Protein AF-A0A3D3EXH3-F1 (afdb_monomer_lite)

Foldseek 3Di:
DFLLQVLQLLLCQVQNCQPPDPDLVVQLVVLVVLLVVDPDFDPDQWARSYDWKIWGFSSLQDDDPDPVLSSQLSSLVSVQLVVQRDDDPPSLVVSLVVCVVCVVVVCVVDPDDPVRSVVSNVCSVVVHRDDDDPVCVVVDSPRIHMGGVVPPVSVVSNNVSRD

Structure (mmCIF, N/CA/C/O backbone):
data_AF-A0A3D3EXH3-F1
#
_entry.id   AF-A0A3D3EXH3-F1
#
loop_
_atom_site.group_PDB
_atom_site.id
_atom_site.type_symbol
_atom_site.label_atom_id
_atom_site.label_alt_id
_atom_site.label_comp_id
_atom_site.label_asym_id
_atom_site.label_entity_id
_atom_site.label_seq_id
_atom_site.pdbx_PDB_ins_code
_atom_site.Cartn_x
_atom_site.Cartn_y
_atom_site.Cartn_z
_atom_site.occupancy
_atom_site.B_iso_or_equiv
_atom_site.auth_seq_id
_atom_site.auth_comp_id
_atom_site.auth_asym_id
_atom_site.auth_atom_id
_atom_site.pdbx_PDB_model_num
ATOM 1 N N . MET A 1 1 ? -2.511 10.093 -15.321 1.00 77.38 1 MET A N 1
ATOM 2 C CA . MET A 1 1 ? -1.496 9.124 -14.861 1.00 77.38 1 MET A CA 1
ATOM 3 C C . MET A 1 1 ? -0.315 9.190 -15.797 1.00 77.38 1 MET A C 1
ATOM 5 O O . MET A 1 1 ? -0.519 9.356 -16.993 1.00 77.38 1 MET A O 1
ATOM 9 N N . GLU A 1 2 ? 0.883 9.061 -15.250 1.00 89.38 2 GLU A N 1
ATOM 10 C CA . GLU A 1 2 ? 2.146 9.043 -15.988 1.00 89.38 2 GLU A CA 1
ATOM 11 C C . GLU A 1 2 ? 2.845 7.678 -15.824 1.00 89.38 2 GLU A C 1
ATOM 13 O O . GLU A 1 2 ? 2.482 6.915 -14.923 1.00 89.38 2 GLU A O 1
ATOM 18 N N . PRO A 1 3 ? 3.856 7.345 -16.650 1.00 91.50 3 PRO A N 1
ATOM 19 C CA . PRO A 1 3 ? 4.616 6.099 -16.521 1.00 91.50 3 PRO A CA 1
ATOM 20 C C . PRO A 1 3 ? 5.120 5.811 -15.099 1.00 91.50 3 PRO A C 1
ATOM 22 O O . PRO A 1 3 ? 5.064 4.670 -14.649 1.00 91.50 3 PRO A O 1
ATOM 25 N N . VAL A 1 4 ? 5.517 6.845 -14.348 1.00 90.25 4 VAL A N 1
ATOM 26 C CA . VAL A 1 4 ? 5.956 6.721 -12.944 1.00 90.25 4 VAL A CA 1
ATOM 27 C C . VAL A 1 4 ? 4.843 6.246 -11.999 1.00 90.25 4 VAL A C 1
ATOM 29 O O . VAL A 1 4 ? 5.111 5.566 -11.008 1.00 90.25 4 VAL A O 1
ATOM 32 N N . ASP A 1 5 ? 3.581 6.563 -12.304 1.00 88.62 5 ASP A N 1
ATOM 33 C CA . ASP A 1 5 ? 2.435 6.099 -11.523 1.00 88.62 5 ASP A CA 1
ATOM 34 C C . ASP A 1 5 ? 2.164 4.621 -11.787 1.00 88.62 5 ASP A C 1
ATOM 36 O O . ASP A 1 5 ? 1.858 3.884 -10.850 1.00 88.62 5 ASP A O 1
ATOM 40 N N . ILE A 1 6 ? 2.322 4.178 -13.042 1.00 90.25 6 ILE A N 1
ATOM 41 C CA . ILE A 1 6 ? 2.232 2.758 -13.391 1.00 90.25 6 ILE A CA 1
ATOM 42 C C . ILE A 1 6 ? 3.382 1.979 -12.764 1.00 90.25 6 ILE A C 1
ATOM 44 O O . ILE A 1 6 ? 3.133 0.941 -12.163 1.00 90.25 6 ILE A O 1
ATOM 48 N N . TYR A 1 7 ? 4.611 2.488 -12.854 1.00 91.69 7 TYR A N 1
ATOM 49 C CA . TYR A 1 7 ? 5.782 1.907 -12.198 1.00 91.69 7 TYR A CA 1
ATOM 50 C C . TYR A 1 7 ? 5.498 1.645 -10.717 1.00 91.69 7 TYR A C 1
ATOM 52 O O . TYR A 1 7 ? 5.629 0.522 -10.231 1.00 91.69 7 TYR A O 1
ATOM 60 N N . LYS A 1 8 ? 4.993 2.661 -10.009 1.00 88.81 8 LYS A N 1
ATOM 61 C CA . LYS A 1 8 ? 4.637 2.532 -8.597 1.00 88.81 8 LYS A CA 1
ATOM 62 C C . LYS A 1 8 ? 3.491 1.551 -8.351 1.00 88.81 8 LYS A C 1
ATOM 64 O O . LYS A 1 8 ? 3.551 0.794 -7.387 1.00 88.81 8 LYS A O 1
ATOM 69 N N . LEU A 1 9 ? 2.455 1.553 -9.191 1.00 89.12 9 LEU A N 1
ATOM 70 C CA . LEU A 1 9 ? 1.343 0.602 -9.092 1.00 89.12 9 LEU A CA 1
ATOM 71 C C . LEU A 1 9 ? 1.817 -0.841 -9.272 1.00 89.12 9 LEU A C 1
ATOM 73 O O . LEU A 1 9 ? 1.467 -1.687 -8.457 1.00 89.12 9 LEU A O 1
ATOM 77 N N . LEU A 1 10 ? 2.649 -1.105 -10.282 1.00 90.75 10 LEU A N 1
ATOM 78 C CA . LEU A 1 10 ? 3.236 -2.421 -10.531 1.00 90.75 10 LEU A CA 1
ATOM 79 C C . LEU A 1 10 ? 4.091 -2.874 -9.346 1.00 90.75 10 LEU A C 1
ATOM 81 O O . LEU A 1 10 ? 3.952 -4.005 -8.888 1.00 90.75 10 LEU A O 1
ATOM 85 N N . TYR A 1 11 ? 4.930 -1.982 -8.814 1.00 89.62 11 TYR A N 1
ATOM 86 C CA . TYR A 1 11 ? 5.731 -2.280 -7.629 1.00 89.62 11 TYR A CA 1
ATOM 87 C C . TYR A 1 11 ? 4.840 -2.685 -6.452 1.00 89.62 11 TYR A C 1
ATOM 89 O O . TYR A 1 11 ? 5.048 -3.717 -5.821 1.00 89.62 11 TYR A O 1
ATOM 97 N N . GLN A 1 12 ? 3.811 -1.888 -6.165 1.00 88.12 12 GLN A N 1
ATOM 98 C CA . GLN A 1 12 ? 2.883 -2.152 -5.067 1.00 88.12 12 GLN A CA 1
ATOM 99 C C . GLN A 1 12 ? 2.075 -3.438 -5.277 1.00 88.12 12 GLN A C 1
ATOM 101 O O . GLN A 1 12 ? 1.788 -4.133 -4.307 1.00 88.12 12 GLN A O 1
ATOM 106 N N . ALA A 1 13 ? 1.738 -3.772 -6.522 1.00 89.50 13 ALA A N 1
ATOM 107 C CA . ALA A 1 13 ? 1.037 -5.001 -6.871 1.00 89.50 13 ALA A CA 1
ATOM 108 C C . ALA A 1 13 ? 1.887 -6.258 -6.638 1.00 89.50 13 ALA A C 1
ATOM 110 O O . ALA A 1 13 ? 1.334 -7.302 -6.296 1.00 89.50 13 ALA A O 1
ATOM 111 N N . PHE A 1 14 ? 3.210 -6.166 -6.815 1.00 87.88 14 PHE A N 1
ATOM 112 C CA . PHE A 1 14 ? 4.125 -7.296 -6.635 1.00 87.88 14 PHE A CA 1
ATOM 113 C C . PHE A 1 14 ? 4.696 -7.412 -5.219 1.00 87.88 14 PHE A 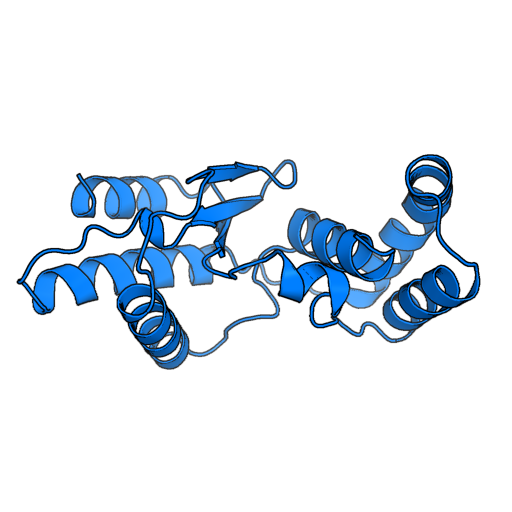C 1
ATOM 115 O O . PHE A 1 14 ? 4.843 -8.529 -4.734 1.00 87.88 14 PHE A O 1
ATOM 122 N N . TYR A 1 15 ? 4.988 -6.293 -4.549 1.00 86.38 15 TYR A N 1
ATOM 123 C CA . TYR A 1 15 ? 5.740 -6.294 -3.280 1.00 86.38 15 TYR A C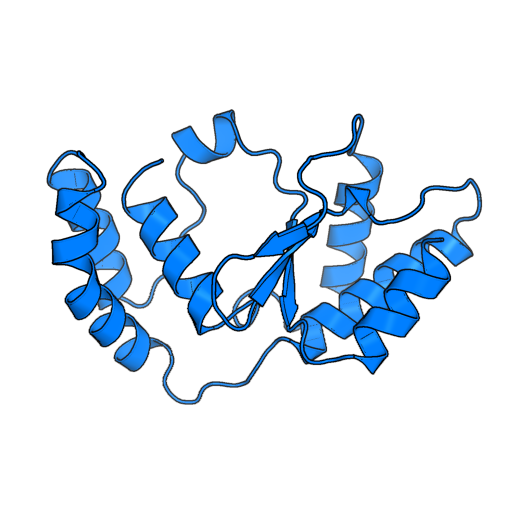A 1
ATOM 124 C C . TYR A 1 15 ? 5.030 -5.587 -2.120 1.00 86.38 15 TYR A C 1
ATOM 126 O O . TYR A 1 15 ? 5.563 -5.520 -1.011 1.00 86.38 15 TYR A O 1
ATOM 134 N N . GLY A 1 16 ? 3.840 -5.030 -2.351 1.00 86.38 16 GLY A N 1
ATOM 135 C CA . GLY A 1 16 ? 3.003 -4.485 -1.287 1.00 86.38 16 GLY A CA 1
ATOM 136 C C . GLY A 1 16 ? 3.628 -3.305 -0.522 1.00 86.38 16 GLY A C 1
ATOM 137 O O . GLY A 1 16 ? 4.344 -2.477 -1.103 1.00 86.38 16 GLY A O 1
ATOM 138 N N . PRO A 1 17 ? 3.339 -3.174 0.789 1.00 83.75 17 PRO A N 1
ATOM 139 C CA . PRO A 1 17 ? 3.798 -2.060 1.623 1.00 83.75 17 PRO A CA 1
ATOM 140 C C . PRO A 1 17 ? 5.256 -2.180 2.100 1.00 83.75 17 PRO A C 1
ATOM 142 O O . PRO A 1 17 ? 5.677 -1.371 2.925 1.00 83.75 17 PRO A O 1
ATOM 145 N N . PHE A 1 18 ? 6.033 -3.140 1.583 1.00 71.44 18 PHE A N 1
ATOM 146 C CA . PHE A 1 18 ? 7.378 -3.508 2.057 1.00 71.44 18 PHE A CA 1
ATOM 147 C C . PHE A 1 18 ? 8.333 -2.323 2.316 1.00 71.44 18 PHE A C 1
ATOM 149 O O . PHE A 1 18 ? 9.109 -2.333 3.269 1.00 71.44 18 PHE A O 1
ATOM 156 N N . HIS A 1 19 ? 8.261 -1.276 1.496 1.00 67.50 19 HIS A N 1
ATOM 157 C CA . HIS A 1 19 ? 9.134 -0.101 1.575 1.00 67.50 19 HIS A CA 1
ATOM 158 C C . HIS A 1 19 ? 8.672 0.972 2.579 1.00 67.50 19 HIS A C 1
ATOM 160 O O . HIS A 1 19 ? 9.422 1.909 2.846 1.00 67.50 19 HIS A O 1
ATOM 166 N N . ILE A 1 20 ? 7.434 0.898 3.082 1.00 62.28 20 ILE A N 1
ATOM 167 C CA . ILE A 1 20 ? 6.755 2.050 3.697 1.00 62.28 20 ILE A CA 1
ATOM 168 C C . ILE A 1 20 ? 7.057 2.158 5.191 1.00 62.28 20 ILE A C 1
ATOM 170 O O . ILE A 1 20 ? 7.248 3.271 5.676 1.00 62.28 20 ILE A O 1
ATOM 174 N N . VAL A 1 21 ? 7.101 1.054 5.946 1.00 62.69 21 VAL A N 1
ATOM 175 C CA . VAL A 1 21 ? 7.126 1.148 7.416 1.00 62.69 21 VAL A CA 1
ATOM 176 C C . VAL A 1 21 ? 7.919 0.032 8.083 1.00 62.69 21 VAL A C 1
ATOM 178 O O . VAL A 1 21 ? 7.608 -1.144 7.929 1.00 62.69 21 VAL A O 1
ATOM 181 N N . ARG A 1 22 ? 8.869 0.432 8.939 1.00 65.38 22 ARG A N 1
ATOM 182 C CA . ARG A 1 22 ? 9.503 -0.437 9.949 1.00 65.38 22 ARG A CA 1
ATOM 183 C C . ARG A 1 22 ? 9.136 -0.077 11.395 1.00 65.38 22 ARG A C 1
ATOM 185 O O . ARG A 1 22 ? 9.461 -0.833 12.301 1.00 65.38 22 ARG A O 1
ATOM 192 N N . ASP A 1 23 ? 8.461 1.054 11.614 1.00 83.62 23 ASP A N 1
ATOM 193 C CA . ASP A 1 23 ? 8.039 1.525 12.938 1.00 83.62 23 ASP A CA 1
ATOM 194 C C . ASP A 1 23 ? 6.505 1.559 13.037 1.00 83.62 23 ASP A C 1
ATOM 196 O O . ASP A 1 23 ? 5.834 2.409 12.445 1.00 83.62 23 ASP A O 1
ATOM 200 N N . PHE A 1 24 ? 5.958 0.623 13.815 1.00 89.69 24 PHE A N 1
ATOM 201 C CA . PHE A 1 24 ? 4.521 0.492 14.054 1.00 89.69 24 PHE A CA 1
ATOM 202 C C . PHE A 1 24 ? 3.889 1.762 14.635 1.00 89.69 24 PHE A C 1
ATOM 204 O O . PHE A 1 24 ? 2.792 2.157 14.234 1.00 89.69 24 PHE A O 1
ATOM 211 N N . LYS A 1 25 ? 4.581 2.430 15.562 1.00 90.31 25 LYS A N 1
ATOM 212 C CA . LYS A 1 25 ? 4.056 3.612 16.244 1.00 90.31 25 LYS A CA 1
ATOM 213 C C . LYS A 1 25 ? 3.970 4.788 15.280 1.00 90.31 25 LYS A C 1
ATOM 215 O O . LYS A 1 25 ? 2.951 5.475 15.249 1.00 90.31 25 LYS A O 1
ATOM 220 N N . GLN A 1 26 ? 5.002 4.994 14.464 1.00 89.25 26 GLN A N 1
ATOM 221 C CA . GLN A 1 26 ? 4.992 6.040 13.436 1.00 89.25 26 GLN A CA 1
ATOM 222 C C . GLN A 1 26 ? 3.902 5.803 12.387 1.00 89.25 26 GLN A C 1
ATOM 224 O O . GLN A 1 26 ? 3.214 6.747 11.999 1.00 89.25 26 GLN A O 1
ATOM 229 N N . LEU A 1 27 ? 3.680 4.548 11.981 1.00 90.00 27 LEU A N 1
ATOM 230 C CA . LEU A 1 27 ? 2.575 4.197 11.085 1.00 90.00 27 LEU A CA 1
ATOM 231 C C . LEU A 1 27 ? 1.217 4.573 11.672 1.00 90.00 27 LEU A C 1
ATOM 233 O O . LEU A 1 27 ? 0.432 5.240 10.999 1.00 90.00 27 LEU A O 1
ATOM 237 N N . CYS A 1 28 ? 0.952 4.181 12.918 1.00 93.25 28 CYS A N 1
ATOM 238 C CA . CYS A 1 28 ? -0.322 4.472 13.571 1.00 93.25 28 CYS A CA 1
ATOM 239 C C . CYS A 1 28 ? -0.537 5.983 13.744 1.00 93.25 28 CYS A C 1
ATOM 241 O O . CYS A 1 28 ? -1.629 6.481 13.476 1.00 93.25 28 CYS A O 1
ATOM 243 N N . LEU A 1 29 ? 0.508 6.736 14.109 1.00 91.25 29 LEU A N 1
ATOM 244 C CA . LEU A 1 29 ? 0.446 8.200 14.196 1.00 91.25 29 LEU A CA 1
ATOM 245 C C . LEU A 1 29 ? 0.145 8.848 12.835 1.00 91.25 29 LEU A C 1
ATOM 247 O O . LEU A 1 29 ? -0.689 9.753 12.756 1.00 91.25 29 LEU A O 1
ATOM 251 N N . GLY A 1 30 ? 0.782 8.365 11.764 1.00 89.75 30 GLY A N 1
ATOM 252 C CA . GLY A 1 30 ? 0.527 8.825 10.399 1.00 89.75 30 GLY A CA 1
ATOM 253 C C . GLY A 1 30 ? -0.913 8.560 9.959 1.00 89.75 30 GLY A C 1
ATOM 254 O O . GLY A 1 30 ? -1.602 9.483 9.525 1.00 89.75 30 GLY A O 1
ATOM 255 N N . ILE A 1 31 ? -1.398 7.327 10.159 1.00 92.19 31 ILE A N 1
ATOM 256 C CA . ILE A 1 31 ? -2.792 6.951 9.878 1.00 92.19 31 ILE A CA 1
ATOM 257 C C . ILE A 1 31 ? -3.754 7.842 10.666 1.00 92.19 31 ILE A C 1
ATOM 259 O O . ILE A 1 31 ? -4.667 8.408 10.075 1.00 92.19 31 ILE A O 1
ATOM 263 N N . SER A 1 32 ? -3.537 8.014 11.973 1.00 91.88 32 SER A N 1
ATOM 264 C CA . SER A 1 32 ? -4.390 8.854 12.821 1.00 91.88 32 SER A CA 1
ATOM 265 C C . SER A 1 32 ? -4.493 10.278 12.269 1.00 91.88 32 SER A C 1
ATOM 267 O O . SER A 1 32 ? -5.592 10.784 12.032 1.00 91.88 32 SER A O 1
ATOM 269 N N . SER A 1 33 ? -3.354 10.904 11.956 1.00 89.31 33 SER A N 1
ATOM 270 C CA . SER A 1 33 ? -3.314 12.254 11.381 1.00 89.31 33 SER A CA 1
ATOM 271 C C . SER A 1 33 ? -4.051 12.363 10.039 1.00 89.31 33 SER A C 1
ATOM 273 O O . SER A 1 33 ? -4.676 13.385 9.747 1.00 89.31 33 SER A O 1
ATOM 275 N N . GLU A 1 34 ? -3.977 11.338 9.192 1.00 89.81 34 GLU A N 1
ATOM 276 C CA . GLU A 1 34 ? -4.704 11.287 7.919 1.00 89.81 34 GLU A CA 1
ATOM 277 C C . GLU A 1 34 ? -6.211 11.107 8.125 1.00 89.81 34 GLU A C 1
ATOM 279 O O . GLU A 1 34 ? -6.980 11.904 7.590 1.00 89.81 34 GLU A O 1
ATOM 284 N N . VAL A 1 35 ? -6.635 10.163 8.973 1.00 90.69 35 VAL A N 1
ATOM 285 C CA . VAL A 1 35 ? -8.054 9.901 9.287 1.00 90.69 35 VAL A CA 1
ATOM 286 C C . VAL A 1 35 ? -8.763 11.161 9.785 1.00 90.69 35 VAL A C 1
ATOM 288 O O . VAL A 1 35 ? -9.876 11.464 9.343 1.00 90.69 35 VAL A O 1
ATOM 291 N N . TRP A 1 36 ? -8.110 11.944 10.649 1.00 86.44 36 TRP A N 1
ATOM 292 C CA . TRP A 1 36 ? -8.655 13.212 11.147 1.00 86.44 36 TRP A CA 1
ATOM 293 C C . TRP A 1 36 ? -8.851 14.273 10.056 1.00 86.44 36 TRP A C 1
ATOM 295 O O . TRP A 1 36 ? -9.701 15.154 10.198 1.00 86.44 36 TRP A O 1
ATOM 305 N N . ARG A 1 37 ? -8.091 14.203 8.956 1.00 86.31 37 ARG A N 1
ATOM 306 C CA . ARG A 1 37 ? -8.182 15.152 7.836 1.00 86.31 37 ARG A CA 1
ATOM 307 C C . ARG A 1 37 ? -9.244 14.768 6.804 1.00 86.31 37 ARG A C 1
ATOM 309 O O . ARG A 1 37 ? -9.648 15.631 6.023 1.00 86.31 37 ARG A O 1
ATOM 316 N N . ILE A 1 38 ? -9.742 13.529 6.824 1.00 87.25 38 ILE A N 1
ATOM 317 C CA . ILE A 1 38 ? -10.781 13.057 5.901 1.00 87.25 38 ILE A CA 1
ATOM 318 C C . ILE A 1 38 ? -12.084 13.824 6.149 1.00 87.25 38 ILE A C 1
ATOM 320 O O . ILE A 1 38 ? -12.709 13.726 7.205 1.00 87.25 38 ILE A O 1
ATOM 324 N N . ARG A 1 39 ? -12.539 14.588 5.153 1.00 85.12 39 ARG A N 1
ATOM 325 C CA . ARG A 1 39 ? -13.821 15.319 5.223 1.00 85.12 39 ARG A CA 1
ATOM 326 C C . ARG A 1 39 ? -14.970 14.573 4.560 1.00 85.12 39 ARG A C 1
ATOM 328 O O . ARG A 1 39 ? -16.120 14.760 4.945 1.00 85.12 39 ARG A O 1
ATOM 335 N N . LYS A 1 40 ? -14.662 13.762 3.551 1.00 86.56 40 LYS A N 1
ATOM 336 C CA . LYS A 1 40 ? -15.616 12.959 2.784 1.00 86.56 40 LYS A CA 1
ATOM 337 C C . LYS A 1 40 ? -15.013 11.573 2.565 1.00 86.56 40 LYS A C 1
ATOM 339 O O . LYS A 1 40 ? -13.802 11.511 2.364 1.00 86.56 40 LYS A O 1
ATOM 344 N N . PRO A 1 41 ? -15.820 10.497 2.584 1.00 86.50 41 PRO A N 1
ATOM 345 C CA . PRO A 1 41 ? -15.323 9.167 2.270 1.00 86.50 41 PRO A CA 1
ATOM 346 C C . PRO A 1 41 ? -14.640 9.149 0.904 1.00 86.50 41 PRO A C 1
ATOM 348 O O . PRO A 1 41 ? -15.202 9.629 -0.083 1.00 86.50 41 PRO A O 1
ATOM 351 N N . TYR A 1 42 ? -13.435 8.594 0.861 1.00 85.88 42 TYR A N 1
ATOM 352 C CA . TYR A 1 42 ? -12.699 8.366 -0.371 1.00 85.88 42 TYR A CA 1
ATOM 353 C C . TYR A 1 42 ? -13.022 6.967 -0.894 1.00 85.88 42 TYR A C 1
ATOM 355 O O . TYR A 1 42 ? -12.803 5.975 -0.191 1.00 85.88 42 TYR A O 1
ATOM 363 N N . LEU A 1 43 ? -13.592 6.914 -2.100 1.00 87.75 43 LEU A N 1
ATOM 364 C CA . LEU A 1 43 ? -14.048 5.692 -2.758 1.00 87.75 43 LEU A CA 1
ATOM 365 C C . LEU A 1 43 ? -13.133 5.317 -3.937 1.00 87.75 43 LEU A C 1
ATOM 367 O O . LEU A 1 43 ? -12.581 6.214 -4.580 1.00 87.75 43 LEU A O 1
ATOM 371 N N . PRO A 1 44 ? -13.027 4.019 -4.279 1.00 91.12 44 PRO A N 1
ATOM 372 C CA . PRO A 1 44 ? -13.641 2.864 -3.599 1.00 91.12 44 PRO A CA 1
ATOM 373 C C . PRO A 1 44 ? -13.058 2.577 -2.200 1.00 91.12 44 PRO A C 1
ATOM 375 O O . PRO A 1 44 ? -11.954 2.973 -1.875 1.00 91.12 44 PRO A O 1
ATOM 378 N N . LEU A 1 45 ? -13.788 1.878 -1.328 1.00 91.81 45 LEU A N 1
ATOM 379 C CA . LEU A 1 45 ? -13.240 1.532 -0.003 1.00 91.81 45 LEU A CA 1
ATOM 380 C C . LEU A 1 45 ? -12.140 0.463 -0.081 1.00 91.81 45 LEU A C 1
ATOM 382 O O . LEU A 1 45 ? -11.204 0.483 0.716 1.00 91.81 45 LEU A O 1
ATOM 386 N N . TYR A 1 46 ? -12.251 -0.425 -1.066 1.00 92.44 46 TYR A N 1
ATOM 387 C CA . TYR A 1 46 ? -11.315 -1.501 -1.358 1.00 92.44 46 TYR A CA 1
ATOM 388 C C . TYR A 1 46 ? -11.013 -1.469 -2.855 1.00 92.44 46 TYR A C 1
ATOM 390 O O . TYR A 1 46 ? -11.936 -1.438 -3.671 1.00 92.44 46 TYR A O 1
ATOM 398 N N . GLN A 1 47 ? -9.734 -1.438 -3.214 1.00 91.88 47 GLN A N 1
ATOM 399 C CA . GLN A 1 47 ? -9.274 -1.466 -4.597 1.00 91.88 47 GLN A CA 1
ATOM 400 C C . GLN A 1 47 ? -8.201 -2.533 -4.756 1.00 91.88 47 GLN A C 1
ATOM 402 O O . GLN A 1 47 ? -7.083 -2.372 -4.267 1.00 91.88 47 GLN A O 1
ATOM 407 N N . ASP A 1 48 ? -8.521 -3.589 -5.488 1.00 91.00 48 ASP A N 1
ATOM 408 C CA . ASP A 1 48 ? -7.535 -4.599 -5.854 1.00 91.00 48 ASP A CA 1
ATOM 409 C C . ASP A 1 48 ? -6.540 -3.993 -6.844 1.00 91.00 48 ASP A C 1
ATOM 411 O O . ASP A 1 48 ? -6.928 -3.333 -7.812 1.00 91.00 48 ASP A O 1
ATOM 415 N N . ILE A 1 49 ? -5.246 -4.177 -6.580 1.00 86.44 49 ILE A N 1
ATOM 416 C CA . ILE A 1 49 ? -4.177 -3.661 -7.448 1.00 86.44 49 ILE A CA 1
ATOM 417 C C . ILE A 1 49 ? -3.335 -4.773 -8.077 1.00 86.44 49 ILE A C 1
ATOM 419 O O . ILE A 1 49 ? -2.393 -4.491 -8.809 1.00 86.44 49 ILE A O 1
ATOM 423 N N . GLY A 1 50 ? -3.680 -6.030 -7.815 1.00 79.75 50 GLY A N 1
ATOM 424 C CA . GLY A 1 50 ? -3.006 -7.217 -8.319 1.00 79.75 50 GLY A CA 1
ATOM 425 C C . GLY A 1 50 ? -3.653 -8.474 -7.747 1.00 79.75 50 GLY A C 1
ATOM 426 O O . GLY A 1 50 ? -4.779 -8.431 -7.262 1.00 79.75 50 GLY A O 1
ATOM 427 N N . SER A 1 51 ? -2.933 -9.593 -7.786 1.00 77.50 51 SER A N 1
ATOM 428 C CA . SER A 1 51 ? -3.420 -10.872 -7.254 1.00 77.50 51 SER A CA 1
ATOM 429 C C . SER A 1 51 ? -3.328 -10.989 -5.732 1.00 77.50 51 SER A C 1
ATOM 431 O O . SER A 1 51 ? -4.041 -11.802 -5.155 1.00 77.50 51 SER A O 1
ATOM 433 N N . CYS A 1 52 ? -2.434 -10.227 -5.094 1.00 81.69 52 CYS A N 1
ATOM 434 C CA . CYS A 1 52 ? -2.107 -10.403 -3.674 1.00 81.69 52 CYS A CA 1
ATOM 435 C C . CYS A 1 52 ? -2.521 -9.208 -2.808 1.00 81.69 52 CYS A C 1
ATOM 437 O O . CYS A 1 52 ? -2.977 -9.390 -1.682 1.00 81.69 52 CYS A O 1
ATOM 439 N N . TYR A 1 53 ? -2.367 -7.987 -3.327 1.00 91.44 53 TYR A N 1
ATOM 440 C CA . TYR A 1 53 ? -2.532 -6.770 -2.537 1.00 91.44 53 TYR A CA 1
ATOM 441 C C . TYR A 1 53 ? -3.779 -5.976 -2.919 1.00 91.44 53 TYR A C 1
ATOM 443 O O . TYR A 1 53 ? -4.068 -5.737 -4.097 1.00 91.44 53 TYR A O 1
ATOM 451 N N . THR A 1 54 ? -4.444 -5.471 -1.885 1.00 92.69 54 THR A N 1
ATOM 452 C CA . THR A 1 54 ? -5.590 -4.568 -1.984 1.00 92.69 54 THR A CA 1
ATOM 453 C C . THR A 1 54 ? -5.251 -3.258 -1.283 1.00 92.69 54 THR A C 1
ATOM 455 O O . THR A 1 54 ? -4.643 -3.223 -0.211 1.00 92.69 54 THR A O 1
ATOM 458 N N . ARG A 1 55 ? -5.645 -2.148 -1.902 1.00 92.88 55 ARG A N 1
ATOM 459 C CA . ARG A 1 55 ? -5.641 -0.821 -1.295 1.00 92.88 55 ARG A CA 1
ATOM 460 C C . ARG A 1 55 ? -6.921 -0.632 -0.485 1.00 92.88 55 ARG A C 1
ATOM 462 O O . ARG A 1 55 ? -8.012 -0.659 -1.048 1.00 92.88 55 ARG A O 1
ATOM 469 N N . ILE A 1 56 ? -6.781 -0.400 0.815 1.00 93.56 56 ILE A N 1
ATOM 470 C CA . ILE A 1 56 ? -7.874 -0.087 1.745 1.00 93.56 56 ILE A CA 1
ATOM 471 C C . ILE A 1 56 ? -7.898 1.406 2.021 1.00 93.56 56 ILE A C 1
ATOM 473 O O . ILE A 1 56 ? -6.885 1.976 2.430 1.00 93.56 56 ILE A O 1
ATOM 477 N N . SER A 1 57 ? -9.039 2.043 1.763 1.00 93.75 57 SER A N 1
ATOM 478 C CA . SER A 1 57 ? -9.261 3.456 2.071 1.00 93.75 57 SER A CA 1
ATOM 479 C C . SER A 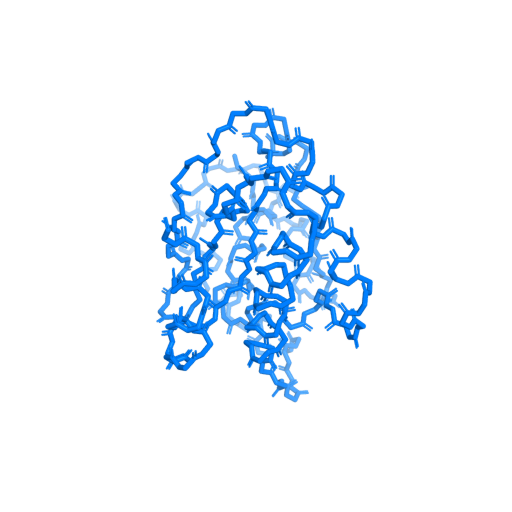1 57 ? -9.340 3.621 3.581 1.00 93.75 57 SER A C 1
ATOM 481 O O . SER A 1 57 ? -10.126 2.938 4.218 1.00 93.75 57 SER A O 1
ATOM 483 N N . LEU A 1 58 ? -8.635 4.583 4.169 1.00 94.25 58 LEU A N 1
ATOM 484 C CA . LEU A 1 58 ? -8.747 4.949 5.581 1.00 94.25 58 LEU A CA 1
ATOM 485 C C . LEU A 1 58 ? -10.161 5.441 5.927 1.00 94.25 58 LEU A C 1
ATOM 487 O O . LEU A 1 58 ? -10.509 5.534 7.098 1.00 94.25 58 LEU A O 1
ATOM 491 N N . SER A 1 59 ? -11.003 5.705 4.921 1.00 93.25 59 SER A N 1
ATOM 492 C CA . SER A 1 59 ? -12.438 5.934 5.117 1.00 93.25 59 SER A CA 1
ATOM 493 C C . SER A 1 59 ? -13.199 4.691 5.598 1.00 93.25 59 SER A C 1
ATOM 495 O O . SER A 1 59 ? -14.356 4.826 5.980 1.00 93.25 59 SER A O 1
ATOM 497 N N . THR A 1 60 ? -12.588 3.499 5.584 1.00 93.88 60 THR A N 1
ATOM 498 C CA . THR A 1 60 ? -13.137 2.299 6.239 1.00 93.88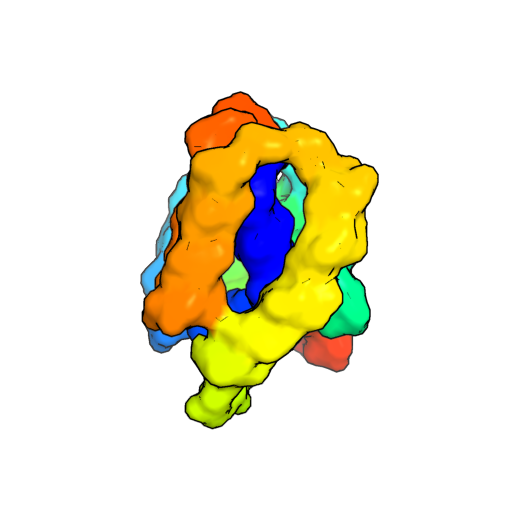 60 THR A CA 1
ATOM 499 C C . THR A 1 60 ? -13.031 2.364 7.757 1.00 93.88 60 THR A C 1
ATOM 501 O O . THR A 1 60 ? -13.769 1.653 8.433 1.00 93.88 60 THR A O 1
ATOM 504 N N . ILE A 1 61 ? -12.148 3.212 8.300 1.00 94.56 61 ILE A N 1
ATOM 505 C CA . ILE A 1 61 ? -12.001 3.367 9.744 1.00 94.56 61 ILE A CA 1
ATOM 506 C C . ILE A 1 61 ? -13.217 4.115 10.282 1.00 94.56 61 ILE A C 1
ATOM 508 O O . ILE A 1 61 ? -13.443 5.292 9.977 1.00 94.56 61 ILE A O 1
ATOM 512 N N . LYS A 1 62 ? -13.996 3.431 11.117 1.00 91.19 62 LYS A N 1
ATOM 513 C CA . LYS A 1 62 ? -15.159 4.002 11.784 1.00 91.19 62 LYS A CA 1
ATOM 514 C C . LYS A 1 62 ? -14.716 5.119 12.720 1.00 91.19 62 LYS A C 1
ATOM 516 O O . LYS A 1 62 ? -13.875 4.934 13.602 1.00 91.19 62 LYS A O 1
ATOM 521 N N . ARG A 1 63 ? -15.318 6.291 12.521 1.00 85.44 63 ARG A N 1
ATOM 522 C CA . ARG A 1 63 ? -15.080 7.482 13.336 1.00 85.44 63 ARG A CA 1
ATOM 523 C C . ARG A 1 63 ? -16.252 7.681 14.280 1.00 85.44 63 ARG A C 1
ATOM 525 O O . ARG A 1 63 ? -17.315 8.137 13.860 1.00 85.44 63 ARG A O 1
ATOM 532 N N . ASP A 1 64 ? -16.051 7.345 15.538 1.00 82.75 64 ASP A N 1
ATOM 533 C CA . ASP A 1 64 ? -16.935 7.726 16.631 1.00 82.75 64 ASP A CA 1
ATOM 534 C C . ASP A 1 64 ? -16.207 8.694 17.574 1.00 82.75 64 ASP A C 1
ATOM 536 O O . ASP A 1 64 ? -15.051 9.058 17.362 1.00 82.75 64 ASP A O 1
ATOM 540 N N . SER A 1 65 ? -16.922 9.197 18.578 1.00 81.44 65 SER A N 1
ATOM 541 C CA . SER A 1 65 ? -16.376 10.129 19.569 1.00 81.44 65 SER A CA 1
ATOM 542 C C . SER A 1 65 ? -15.425 9.466 20.573 1.00 81.44 65 SER A C 1
ATOM 544 O O . SER A 1 65 ? -14.898 10.154 21.444 1.00 81.44 65 SER A O 1
ATOM 546 N N . ASP A 1 66 ? -15.246 8.147 20.492 1.00 90.50 66 ASP A N 1
ATOM 547 C CA . ASP A 1 66 ? -14.442 7.355 21.414 1.00 90.50 66 ASP A CA 1
ATOM 548 C C . ASP A 1 66 ? -13.007 7.237 20.881 1.00 90.50 66 ASP A C 1
ATOM 550 O O . ASP A 1 66 ? -12.719 6.519 19.919 1.00 90.50 66 ASP A O 1
ATOM 554 N N . ALA A 1 67 ? -12.098 7.993 21.496 1.00 89.31 67 ALA A N 1
ATOM 555 C CA . ALA A 1 67 ? -10.704 8.047 21.075 1.00 89.31 67 ALA A CA 1
ATOM 556 C C . ALA A 1 67 ? -9.979 6.705 21.259 1.00 89.31 67 ALA A C 1
ATOM 558 O O . ALA A 1 67 ? -9.101 6.382 20.456 1.00 89.31 67 ALA A O 1
ATOM 559 N N . ASP A 1 68 ? -10.354 5.915 22.268 1.00 91.75 68 ASP A N 1
ATOM 560 C CA . ASP A 1 68 ? -9.709 4.632 22.544 1.00 91.75 68 ASP A CA 1
ATOM 561 C C . ASP A 1 68 ? -10.091 3.610 21.469 1.00 91.75 68 ASP A C 1
ATOM 563 O O . ASP A 1 68 ? -9.216 2.955 20.899 1.00 91.75 68 ASP A O 1
ATOM 567 N N . LYS A 1 69 ? -11.371 3.567 21.077 1.00 93.62 69 LYS A N 1
ATOM 568 C CA . LYS A 1 69 ? -11.833 2.720 19.961 1.00 93.62 69 LYS A CA 1
ATOM 569 C C . LYS A 1 69 ? -11.248 3.127 18.617 1.00 93.62 69 LYS A C 1
ATOM 571 O O . LYS A 1 69 ? -10.932 2.271 17.790 1.00 93.62 69 LYS A O 1
ATOM 576 N N . LEU A 1 70 ? -11.099 4.429 18.369 1.00 93.06 70 LEU A N 1
ATOM 577 C CA . LEU A 1 70 ? -10.436 4.903 17.156 1.00 93.06 70 LEU A CA 1
ATOM 578 C C . LEU A 1 70 ? -8.981 4.414 17.101 1.00 93.06 70 LEU A C 1
ATOM 580 O O . LEU A 1 70 ? -8.543 3.925 16.059 1.00 93.06 70 LEU A O 1
ATOM 584 N N . ASN A 1 71 ? -8.250 4.513 18.214 1.00 94.38 71 ASN A N 1
ATOM 585 C CA . ASN A 1 71 ? -6.876 4.025 18.296 1.00 94.38 71 ASN A CA 1
ATOM 586 C C . ASN A 1 71 ? -6.802 2.509 18.081 1.00 94.38 71 ASN A C 1
ATOM 588 O O . ASN A 1 71 ? -5.959 2.059 17.310 1.00 94.38 71 ASN A O 1
ATOM 592 N N . GLU A 1 72 ? -7.718 1.732 18.662 1.00 96.31 72 GLU A N 1
ATOM 593 C CA . GLU A 1 72 ? -7.784 0.277 18.475 1.00 96.31 72 GLU A CA 1
ATOM 594 C C . GLU A 1 72 ? -7.971 -0.118 16.998 1.00 96.31 72 GLU A C 1
ATOM 596 O O . GLU A 1 72 ? -7.245 -0.966 16.474 1.00 96.31 72 GLU A O 1
ATOM 601 N N . ARG A 1 73 ? -8.881 0.553 16.278 1.00 96.50 73 ARG A N 1
ATOM 602 C CA . ARG A 1 73 ? -9.094 0.339 14.831 1.00 96.50 73 ARG A CA 1
ATOM 603 C C . ARG A 1 73 ? -7.858 0.687 14.005 1.00 96.50 73 ARG A C 1
ATOM 605 O O . ARG A 1 73 ? -7.523 -0.029 13.060 1.00 96.50 73 ARG A O 1
ATOM 612 N N . ILE A 1 74 ? -7.187 1.788 14.348 1.00 95.56 74 ILE A N 1
ATOM 613 C CA . ILE A 1 74 ? -5.954 2.227 13.681 1.00 95.56 74 ILE A CA 1
ATOM 614 C C . ILE A 1 74 ? -4.832 1.217 13.918 1.00 95.56 74 ILE A C 1
ATOM 616 O O . ILE A 1 74 ? -4.134 0.849 12.974 1.00 95.56 74 ILE A O 1
ATOM 620 N N . GLU A 1 75 ? -4.668 0.747 15.153 1.00 96.31 75 GLU A N 1
ATOM 621 C CA . GLU A 1 75 ? -3.681 -0.272 15.497 1.00 96.31 75 GLU A CA 1
ATOM 622 C C . GLU A 1 75 ? -3.965 -1.598 14.793 1.00 96.31 75 GLU A C 1
ATOM 624 O O . GLU A 1 75 ? -3.027 -2.233 14.310 1.00 96.31 75 GLU A O 1
ATOM 629 N N . SER A 1 76 ? -5.235 -2.003 14.695 1.00 97.50 76 SER A N 1
ATOM 630 C CA . SER A 1 76 ? -5.650 -3.193 13.946 1.00 97.50 76 SER A CA 1
ATOM 631 C C . SER A 1 76 ? -5.223 -3.102 12.476 1.00 97.50 76 SER A C 1
ATOM 633 O O . SER A 1 76 ? -4.501 -3.975 11.983 1.00 97.50 76 SER A O 1
ATOM 635 N N . LEU A 1 77 ? -5.518 -1.982 11.802 1.00 96.06 77 LEU A N 1
ATOM 636 C CA . LEU A 1 77 ? -5.039 -1.748 10.436 1.00 96.06 77 LEU A CA 1
ATOM 637 C C . LEU A 1 77 ? -3.507 -1.716 10.356 1.00 96.06 77 LEU A C 1
ATOM 639 O O . LEU A 1 77 ? -2.918 -2.286 9.439 1.00 96.06 77 LEU A O 1
ATOM 643 N N . GLY A 1 78 ? -2.844 -1.064 11.312 1.00 94.56 78 GLY A N 1
ATOM 644 C CA . GLY A 1 78 ? -1.387 -0.988 11.368 1.00 94.56 78 GLY A CA 1
ATOM 645 C C . GLY A 1 78 ? -0.733 -2.368 11.468 1.00 94.56 78 GLY A C 1
ATOM 646 O O . GLY A 1 78 ? 0.248 -2.634 10.773 1.00 94.56 78 GLY A O 1
ATOM 647 N N . LYS A 1 79 ? -1.297 -3.265 12.288 1.00 94.62 79 LYS A N 1
ATOM 648 C CA . LYS A 1 79 ? -0.835 -4.653 12.434 1.00 94.62 79 LYS A CA 1
ATOM 649 C C . LYS A 1 79 ? -1.009 -5.415 11.126 1.00 94.62 79 LYS A C 1
ATOM 651 O O . LYS A 1 79 ? -0.078 -6.095 10.701 1.00 94.62 79 LYS A O 1
ATOM 656 N N . TRP A 1 80 ? -2.150 -5.240 10.459 1.00 94.94 80 TRP A N 1
ATOM 657 C CA . TRP A 1 80 ? -2.406 -5.863 9.163 1.00 94.94 80 TRP A CA 1
ATOM 658 C C . TRP A 1 80 ? -1.414 -5.397 8.090 1.00 94.94 80 TRP A C 1
ATOM 660 O O . TRP A 1 80 ? -0.831 -6.222 7.387 1.00 94.94 80 TRP A O 1
ATOM 670 N N . ILE A 1 81 ? -1.149 -4.089 8.002 1.00 93.50 81 ILE A N 1
ATOM 671 C CA . ILE A 1 81 ? -0.165 -3.523 7.065 1.00 93.50 81 ILE A CA 1
ATOM 672 C C . ILE A 1 81 ? 1.221 -4.116 7.317 1.00 93.50 81 ILE A C 1
ATOM 674 O O . ILE A 1 81 ? 1.869 -4.561 6.374 1.00 93.50 81 ILE A O 1
ATOM 678 N N . LEU A 1 82 ? 1.673 -4.148 8.575 1.00 91.31 82 LEU A N 1
ATOM 679 C CA . LEU A 1 82 ? 2.986 -4.701 8.914 1.00 91.31 82 LEU A CA 1
ATOM 680 C C . LEU A 1 82 ? 3.087 -6.191 8.600 1.00 91.31 82 LEU A C 1
ATOM 682 O O . LEU A 1 82 ? 4.108 -6.629 8.083 1.00 91.31 82 LEU A O 1
ATOM 686 N N . ALA A 1 83 ? 2.037 -6.963 8.869 1.00 91.12 83 ALA A N 1
ATOM 687 C CA . ALA A 1 83 ? 2.009 -8.376 8.516 1.00 91.12 83 ALA A CA 1
ATOM 688 C C . ALA A 1 83 ? 1.981 -8.611 6.998 1.00 91.12 83 ALA A C 1
ATOM 690 O O . ALA A 1 83 ? 2.450 -9.641 6.525 1.00 91.12 83 ALA A O 1
ATOM 691 N N . SER A 1 84 ? 1.478 -7.639 6.234 1.00 91.25 84 SER A N 1
ATOM 692 C CA . SER A 1 84 ? 1.478 -7.658 4.768 1.00 91.25 84 SER A CA 1
ATOM 693 C C . SER A 1 84 ? 2.846 -7.306 4.164 1.00 91.25 84 SER A C 1
ATOM 695 O O . SER A 1 84 ? 3.043 -7.452 2.954 1.00 91.25 84 SER A O 1
ATOM 697 N N . CYS A 1 85 ? 3.799 -6.828 4.973 1.00 87.38 85 CYS A N 1
ATOM 698 C CA . CYS A 1 85 ? 5.177 -6.604 4.551 1.00 87.38 85 CYS A CA 1
ATOM 699 C C . CYS A 1 85 ? 5.916 -7.945 4.460 1.00 87.38 85 CYS A C 1
ATOM 701 O O . CYS A 1 85 ? 6.535 -8.400 5.422 1.00 87.38 85 CYS A O 1
ATOM 703 N N . VAL A 1 86 ? 5.891 -8.565 3.282 1.00 76.88 86 VAL A N 1
ATOM 704 C CA . VAL A 1 86 ? 6.727 -9.736 2.998 1.00 76.88 86 VAL A CA 1
ATOM 705 C C . VAL A 1 86 ? 8.174 -9.281 2.815 1.00 76.88 86 VAL A C 1
ATOM 707 O O . VAL A 1 86 ? 8.449 -8.352 2.057 1.00 76.88 86 VAL A O 1
ATOM 710 N N . LEU A 1 87 ? 9.107 -9.924 3.520 1.00 65.88 87 LEU A N 1
ATOM 711 C CA . LEU A 1 87 ? 10.535 -9.712 3.302 1.00 65.88 87 LEU A CA 1
ATOM 712 C C . LEU A 1 87 ? 10.948 -10.415 2.009 1.00 65.88 87 LEU A C 1
ATOM 714 O O . LEU A 1 87 ? 10.900 -11.638 1.914 1.00 65.88 87 LEU A O 1
ATOM 718 N N . PHE A 1 88 ? 11.371 -9.631 1.028 1.00 70.00 88 PHE A N 1
ATOM 719 C CA . PHE A 1 88 ? 11.929 -10.125 -0.224 1.00 70.00 88 PHE A CA 1
ATOM 720 C C . PHE A 1 88 ? 13.441 -9.884 -0.219 1.00 70.00 88 PHE A C 1
ATOM 722 O O . PHE A 1 88 ? 13.890 -8.771 0.061 1.00 70.00 88 PHE A O 1
ATOM 729 N N . GLU A 1 89 ? 14.223 -10.922 -0.521 1.00 67.44 89 GLU A N 1
ATOM 730 C CA . GLU A 1 89 ? 15.690 -10.862 -0.461 1.00 67.44 89 GLU A CA 1
ATOM 731 C C . GLU A 1 89 ? 16.300 -10.013 -1.590 1.00 67.44 89 GLU A C 1
ATOM 733 O O . GLU A 1 89 ? 17.274 -9.302 -1.349 1.00 67.44 89 GLU A O 1
ATOM 738 N N . ASP A 1 90 ? 15.699 -10.013 -2.788 1.00 75.25 90 ASP A N 1
ATOM 739 C CA . ASP A 1 90 ? 16.186 -9.250 -3.949 1.00 75.25 90 ASP A CA 1
ATOM 740 C C . ASP A 1 90 ? 15.050 -8.567 -4.736 1.00 75.25 90 ASP A C 1
ATOM 742 O O . ASP A 1 90 ? 14.760 -8.881 -5.890 1.00 75.25 90 ASP A O 1
ATOM 746 N N . VAL A 1 91 ? 14.372 -7.608 -4.095 1.00 81.62 91 VAL A N 1
ATOM 747 C CA . VAL A 1 91 ? 13.291 -6.832 -4.741 1.00 81.62 91 VAL A CA 1
ATOM 748 C C . VAL A 1 91 ? 13.792 -6.048 -5.945 1.00 81.62 91 VAL A C 1
ATOM 750 O O . VAL A 1 91 ? 13.063 -5.872 -6.916 1.00 81.62 91 VAL A O 1
ATOM 753 N N . ARG A 1 92 ? 15.013 -5.513 -5.873 1.00 84.06 92 ARG A N 1
ATOM 754 C CA . ARG A 1 92 ? 15.499 -4.561 -6.873 1.00 84.06 92 ARG A CA 1
ATOM 755 C C . ARG A 1 92 ? 15.679 -5.241 -8.223 1.00 84.06 92 ARG A C 1
ATOM 757 O O . ARG A 1 92 ? 15.162 -4.732 -9.217 1.00 84.06 92 ARG A O 1
ATOM 764 N N . GLN A 1 93 ? 16.414 -6.352 -8.261 1.00 86.44 93 GLN A N 1
ATOM 765 C CA . GLN A 1 93 ? 16.687 -7.033 -9.520 1.00 86.44 93 GLN A CA 1
ATOM 766 C C . GLN A 1 93 ? 15.417 -7.695 -10.069 1.00 86.44 93 GLN A C 1
ATOM 768 O O . GLN A 1 93 ? 15.104 -7.491 -11.243 1.00 86.44 93 GLN A O 1
ATOM 773 N N . ASP A 1 94 ? 14.634 -8.379 -9.224 1.00 88.94 94 ASP A N 1
ATOM 774 C CA . ASP A 1 94 ? 13.361 -8.993 -9.641 1.00 88.94 94 ASP A CA 1
ATOM 775 C C . ASP A 1 94 ? 12.389 -7.939 -10.194 1.00 88.94 94 ASP A C 1
ATOM 777 O O . ASP A 1 94 ? 11.779 -8.134 -11.249 1.00 88.94 94 ASP A O 1
ATOM 781 N N . PHE A 1 95 ? 12.283 -6.769 -9.550 1.00 90.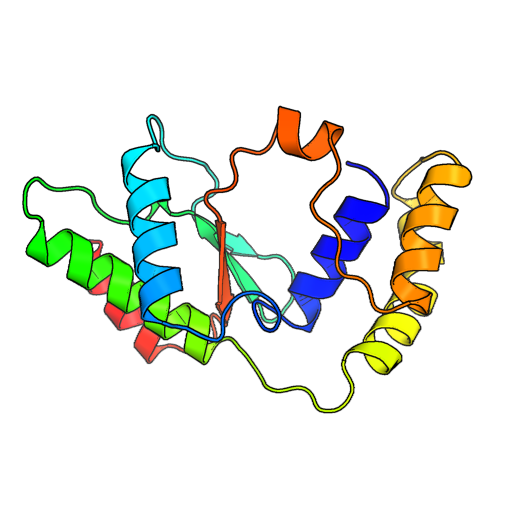56 95 PHE A N 1
ATOM 782 C CA . PHE A 1 95 ? 11.375 -5.740 -10.044 1.00 90.56 95 PHE A CA 1
ATOM 783 C C . PHE A 1 95 ? 11.836 -5.127 -11.356 1.00 90.56 95 PHE A C 1
ATOM 785 O O . PHE A 1 95 ? 11.013 -4.899 -12.243 1.00 90.56 95 PHE A O 1
ATOM 792 N N . ARG A 1 96 ? 13.136 -4.875 -11.507 1.00 91.81 96 ARG A N 1
ATOM 793 C CA . ARG A 1 96 ? 13.699 -4.369 -12.758 1.00 91.81 96 ARG A CA 1
ATOM 794 C C . ARG A 1 96 ? 13.375 -5.305 -13.922 1.00 91.81 96 ARG A C 1
ATOM 796 O O . ARG A 1 96 ? 12.936 -4.841 -14.974 1.00 91.81 96 ARG A O 1
ATOM 803 N N . GLU A 1 97 ? 13.542 -6.611 -13.732 1.00 92.31 97 GLU A N 1
ATOM 804 C CA . GLU A 1 97 ? 13.223 -7.619 -14.747 1.00 92.31 97 GLU A CA 1
ATOM 805 C C . GLU A 1 97 ? 11.732 -7.616 -15.100 1.00 92.31 97 GLU A C 1
ATOM 807 O O . GLU A 1 97 ? 11.372 -7.567 -16.282 1.00 92.31 97 GLU A O 1
ATOM 812 N N . ARG A 1 98 ? 10.853 -7.572 -14.090 1.00 92.12 98 ARG A N 1
ATOM 813 C CA . ARG A 1 98 ? 9.402 -7.450 -14.299 1.00 92.12 98 ARG A CA 1
ATOM 814 C C . ARG A 1 98 ? 9.032 -6.159 -15.019 1.00 92.12 98 ARG A C 1
ATOM 816 O O . ARG A 1 98 ? 8.211 -6.195 -15.934 1.00 92.12 98 ARG A O 1
ATOM 823 N N . TRP A 1 99 ? 9.625 -5.028 -14.641 1.00 94.19 99 TRP A N 1
ATOM 824 C CA . TRP A 1 99 ? 9.386 -3.748 -15.300 1.00 94.19 99 TRP A CA 1
ATOM 825 C C . TRP A 1 99 ? 9.752 -3.838 -16.777 1.00 94.19 99 TRP A C 1
ATOM 827 O O . TRP A 1 99 ? 8.899 -3.576 -17.617 1.00 94.19 99 TRP A O 1
ATOM 837 N N . MET A 1 100 ? 10.957 -4.307 -17.112 1.00 91.56 100 MET A N 1
ATOM 838 C CA . MET A 1 100 ? 11.400 -4.443 -18.505 1.00 91.56 100 MET A CA 1
ATOM 839 C C . MET A 1 100 ? 10.518 -5.397 -19.317 1.00 91.56 100 MET A C 1
ATOM 841 O O . MET A 1 100 ? 10.247 -5.136 -20.493 1.00 91.56 100 MET A O 1
ATOM 845 N N . PHE A 1 101 ? 10.020 -6.463 -18.687 1.00 92.88 101 PHE A N 1
ATOM 846 C CA . PHE A 1 101 ? 9.074 -7.388 -19.304 1.00 92.88 101 PHE A CA 1
ATOM 847 C C . PHE A 1 101 ? 7.737 -6.709 -19.646 1.00 92.88 101 PHE A C 1
ATOM 849 O O . PHE A 1 101 ? 7.273 -6.795 -20.785 1.00 92.88 101 PHE A O 1
ATOM 856 N N . TYR A 1 102 ? 7.127 -5.994 -18.694 1.00 92.12 102 TYR A N 1
ATOM 857 C CA . TYR A 1 102 ? 5.814 -5.369 -18.890 1.00 92.12 102 TYR A CA 1
ATOM 858 C C . TYR A 1 102 ? 5.864 -4.016 -19.609 1.00 92.12 102 TYR A C 1
ATOM 860 O O . TYR A 1 102 ? 4.863 -3.619 -20.204 1.00 92.12 102 TYR A O 1
ATOM 868 N N . ARG A 1 103 ? 7.003 -3.314 -19.609 1.00 91.25 103 ARG A N 1
ATOM 869 C CA . ARG A 1 103 ? 7.151 -1.946 -20.134 1.00 91.25 103 ARG A CA 1
ATOM 870 C C . ARG A 1 103 ? 6.561 -1.814 -21.535 1.00 91.25 103 ARG A C 1
ATOM 872 O O . ARG A 1 103 ? 5.746 -0.926 -21.765 1.00 91.25 103 ARG A O 1
ATOM 879 N N . LYS A 1 104 ? 6.925 -2.704 -22.467 1.00 87.69 104 LYS A N 1
ATOM 880 C CA . LYS A 1 104 ? 6.440 -2.641 -23.862 1.00 87.69 104 LYS A CA 1
ATOM 881 C C . LYS A 1 104 ? 4.920 -2.774 -23.971 1.00 87.69 104 LYS A C 1
ATOM 883 O O . LYS A 1 104 ? 4.319 -2.130 -24.821 1.00 87.69 104 LYS A O 1
ATOM 888 N N . LEU A 1 105 ? 4.308 -3.595 -23.119 1.00 90.44 105 LEU A N 1
ATOM 889 C CA . LEU A 1 105 ? 2.856 -3.754 -23.080 1.00 90.44 105 LEU A CA 1
ATOM 890 C C . LEU A 1 105 ? 2.182 -2.497 -22.513 1.00 90.44 105 LEU A C 1
ATOM 892 O O . LEU A 1 105 ? 1.182 -2.033 -23.051 1.00 90.44 105 LEU A O 1
ATOM 896 N N . ILE A 1 106 ? 2.749 -1.921 -21.451 1.00 91.94 106 ILE A N 1
ATOM 897 C CA . ILE A 1 106 ? 2.205 -0.722 -20.806 1.00 91.94 106 ILE A CA 1
ATOM 898 C C . ILE A 1 106 ? 2.310 0.490 -21.740 1.00 91.94 106 ILE A C 1
ATOM 900 O O . ILE A 1 106 ? 1.365 1.266 -21.827 1.00 91.94 106 ILE A O 1
ATOM 904 N N . GLU A 1 107 ? 3.411 0.638 -22.477 1.00 90.62 107 GLU A N 1
ATOM 905 C CA . GLU A 1 107 ? 3.602 1.730 -23.442 1.00 90.62 107 GLU A CA 1
ATOM 906 C C . GLU A 1 107 ? 2.519 1.756 -24.527 1.00 90.62 107 GLU A C 1
ATOM 908 O O . GLU A 1 107 ? 2.063 2.827 -24.922 1.00 90.62 107 GLU A O 1
ATOM 913 N N . GLN A 1 108 ? 2.041 0.587 -24.957 1.00 89.69 108 GLN A N 1
ATOM 914 C CA . GLN A 1 108 ? 0.938 0.495 -25.917 1.00 89.69 108 GLN A CA 1
ATOM 915 C C . GLN A 1 108 ? -0.401 0.955 -25.323 1.00 89.69 108 GLN A C 1
ATOM 917 O O . GLN A 1 108 ? -1.259 1.448 -26.053 1.00 89.69 108 GLN A O 1
ATOM 922 N N . ALA A 1 109 ? -0.587 0.789 -24.012 1.00 89.56 109 ALA A N 1
ATOM 923 C CA . ALA A 1 109 ? -1.818 1.137 -23.308 1.00 89.56 109 ALA A CA 1
ATOM 924 C C . ALA A 1 109 ? -1.821 2.574 -22.753 1.00 89.56 109 ALA A C 1
ATOM 926 O O . ALA A 1 109 ? -2.891 3.147 -22.546 1.00 89.56 109 ALA A O 1
ATOM 927 N N . LEU A 1 110 ? -0.646 3.159 -22.505 1.00 89.50 110 LEU A N 1
ATOM 928 C CA . LEU A 1 110 ? -0.483 4.493 -21.934 1.00 89.50 110 LEU A CA 1
ATOM 929 C C . LEU A 1 110 ? 0.339 5.390 -22.876 1.00 89.50 110 LEU A C 1
ATOM 931 O O . LEU A 1 110 ? 1.570 5.383 -22.805 1.00 89.50 110 LEU A O 1
ATOM 935 N N . PRO A 1 111 ? -0.309 6.223 -23.711 1.00 87.38 111 PRO A N 1
ATOM 936 C CA . PRO A 1 111 ? 0.411 7.198 -24.516 1.00 87.38 111 PRO A CA 1
ATOM 937 C C . PRO A 1 111 ? 1.026 8.268 -23.603 1.00 87.38 111 PRO A C 1
ATOM 939 O O . PRO A 1 111 ? 0.320 9.015 -22.925 1.00 87.38 111 PRO A O 1
ATOM 942 N N . ALA A 1 112 ? 2.353 8.350 -23.592 1.00 90.00 112 ALA A N 1
ATOM 943 C CA . ALA A 1 112 ? 3.120 9.335 -22.836 1.00 90.00 112 ALA A CA 1
ATOM 944 C C . ALA A 1 112 ? 4.362 9.754 -23.632 1.00 90.00 112 ALA A C 1
ATOM 946 O O . ALA A 1 112 ? 4.752 9.082 -24.584 1.00 90.00 112 ALA A O 1
ATOM 947 N N . ARG A 1 113 ? 4.979 10.877 -23.251 1.00 90.31 113 ARG A N 1
ATOM 948 C CA . ARG A 1 113 ? 6.215 11.351 -23.889 1.00 90.31 113 ARG A CA 1
ATOM 949 C C . ARG A 1 113 ? 7.390 10.434 -23.546 1.00 90.31 113 ARG A C 1
ATOM 951 O O . ARG A 1 113 ? 7.468 9.936 -22.422 1.00 90.31 113 ARG A O 1
ATOM 958 N N . ASP A 1 114 ? 8.337 10.294 -24.467 1.00 90.62 114 ASP A N 1
ATOM 959 C CA . ASP A 1 114 ? 9.538 9.468 -24.286 1.00 90.62 114 ASP A CA 1
ATOM 960 C C . ASP A 1 114 ? 10.339 9.855 -23.037 1.00 90.62 114 ASP A C 1
ATOM 962 O O . ASP A 1 114 ? 10.902 8.993 -22.363 1.00 90.62 114 ASP A O 1
ATOM 966 N N . GLU A 1 115 ? 10.380 11.143 -22.682 1.00 91.94 115 GLU A N 1
ATOM 967 C CA . GLU A 1 115 ? 11.060 11.598 -21.467 1.00 91.94 115 GLU A CA 1
ATOM 968 C C . GLU A 1 115 ? 10.419 11.022 -20.200 1.00 91.94 115 GLU A C 1
ATOM 970 O O . GLU A 1 115 ? 11.130 10.657 -19.265 1.00 91.94 115 GLU A O 1
ATOM 975 N N . ALA A 1 116 ? 9.090 10.893 -20.171 1.00 90.69 116 ALA A N 1
ATOM 976 C CA . ALA A 1 116 ? 8.376 10.333 -19.027 1.00 90.69 116 ALA A CA 1
ATOM 977 C C . ALA A 1 116 ? 8.666 8.832 -18.863 1.00 90.69 116 ALA A C 1
ATOM 979 O O . ALA A 1 116 ? 8.806 8.350 -17.738 1.00 90.69 116 ALA A O 1
ATOM 980 N N . TRP A 1 117 ? 8.823 8.109 -19.977 1.00 93.44 117 TRP A N 1
ATOM 981 C CA . TRP A 1 117 ? 9.266 6.713 -19.973 1.00 93.44 117 TRP A CA 1
ATOM 982 C C . TRP A 1 117 ? 10.700 6.569 -19.475 1.00 93.44 117 TRP A C 1
ATOM 984 O O . TRP A 1 117 ? 10.942 5.780 -18.568 1.00 93.44 117 TRP A O 1
ATOM 994 N N . LYS A 1 118 ? 11.627 7.396 -19.973 1.00 92.69 118 LYS A N 1
ATOM 995 C CA . LYS A 1 118 ? 13.032 7.389 -19.528 1.00 92.69 118 LYS A CA 1
ATOM 996 C C . LYS A 1 118 ? 13.175 7.617 -18.025 1.00 92.69 118 LYS A C 1
ATOM 998 O O . LYS A 1 118 ? 14.048 7.019 -17.406 1.00 92.69 118 LYS A O 1
ATOM 1003 N N . ILE A 1 119 ? 12.330 8.462 -17.432 1.00 91.56 119 ILE A N 1
ATOM 1004 C CA . ILE A 1 119 ? 12.318 8.682 -15.979 1.00 91.56 119 ILE A CA 1
ATOM 1005 C C . ILE A 1 119 ? 11.933 7.394 -15.238 1.00 91.56 119 ILE A C 1
ATOM 1007 O O . ILE A 1 119 ? 12.636 7.004 -14.308 1.00 91.56 119 ILE A O 1
ATOM 1011 N N . ALA A 1 120 ? 10.850 6.729 -15.652 1.00 91.50 120 ALA A N 1
ATOM 1012 C CA . ALA A 1 120 ? 10.406 5.479 -15.033 1.00 91.50 120 ALA A CA 1
ATOM 1013 C C . ALA A 1 120 ? 11.423 4.339 -15.236 1.00 91.50 120 ALA A C 1
ATOM 1015 O O . ALA A 1 120 ? 11.723 3.607 -14.296 1.00 91.50 120 ALA A O 1
ATOM 1016 N N . ASP A 1 121 ? 12.014 4.237 -16.428 1.00 93.25 121 ASP A N 1
ATOM 1017 C CA . ASP A 1 121 ? 13.055 3.252 -16.731 1.00 93.25 121 ASP A CA 1
ATOM 1018 C C . ASP A 1 121 ? 14.304 3.483 -15.869 1.00 93.25 121 ASP A C 1
ATOM 1020 O O . ASP A 1 121 ? 14.843 2.541 -15.294 1.00 93.25 121 ASP A O 1
ATOM 1024 N N . ASN A 1 122 ? 14.729 4.739 -15.698 1.00 92.19 122 ASN A N 1
ATOM 1025 C CA . ASN A 1 122 ? 15.852 5.069 -14.824 1.00 92.19 122 ASN A CA 1
ATOM 1026 C C . ASN A 1 122 ? 15.576 4.692 -13.358 1.00 92.19 122 ASN A C 1
ATOM 1028 O O . ASN A 1 122 ? 16.478 4.195 -12.693 1.00 92.19 122 ASN A O 1
ATOM 1032 N N . MET A 1 123 ? 14.344 4.875 -12.866 1.00 89.94 123 MET A N 1
ATOM 1033 C CA . MET A 1 123 ? 13.956 4.428 -11.517 1.00 89.94 123 MET A CA 1
ATOM 1034 C C . MET A 1 123 ? 14.066 2.907 -11.367 1.00 89.94 123 MET A C 1
ATOM 1036 O O . MET A 1 123 ? 14.551 2.431 -10.342 1.00 89.94 123 MET A O 1
ATOM 1040 N N . ALA A 1 124 ? 13.672 2.148 -12.395 1.00 90.38 124 ALA A N 1
ATOM 1041 C CA . ALA A 1 124 ? 13.813 0.692 -12.403 1.00 90.38 124 ALA A CA 1
ATOM 1042 C C . ALA A 1 124 ? 15.285 0.259 -12.321 1.00 90.38 124 ALA A C 1
ATOM 1044 O O . ALA A 1 124 ? 15.627 -0.678 -11.602 1.00 90.38 124 ALA A O 1
ATOM 1045 N N . GLU A 1 125 ? 16.168 0.959 -13.035 1.00 89.25 125 GLU A N 1
ATOM 1046 C CA . GLU A 1 125 ? 17.609 0.695 -13.024 1.00 89.25 125 GLU A CA 1
ATOM 1047 C C . GLU A 1 125 ? 18.254 1.046 -11.672 1.00 89.25 125 GLU A C 1
ATOM 1049 O O . GLU A 1 125 ? 19.067 0.278 -11.144 1.00 89.25 125 GLU A O 1
ATOM 1054 N N . THR A 1 126 ? 17.889 2.179 -11.063 1.00 86.94 126 THR A N 1
ATOM 1055 C CA . THR A 1 126 ? 18.438 2.607 -9.764 1.00 86.94 126 THR A CA 1
ATOM 1056 C C . THR A 1 126 ? 17.819 1.870 -8.577 1.00 86.94 126 THR A C 1
ATOM 1058 O O . THR A 1 126 ? 18.458 1.766 -7.530 1.00 86.94 126 THR A O 1
ATOM 1061 N N . GLY A 1 127 ? 16.635 1.277 -8.750 1.00 81.69 127 GLY A N 1
ATOM 1062 C CA . GLY A 1 127 ? 15.858 0.666 -7.671 1.00 81.69 127 GLY A CA 1
ATOM 1063 C C . GLY A 1 127 ? 15.107 1.689 -6.820 1.00 81.69 127 GLY A C 1
ATOM 1064 O O . GLY A 1 127 ? 14.680 1.366 -5.711 1.00 81.69 127 GLY A O 1
ATOM 1065 N N . ASP A 1 128 ? 14.956 2.917 -7.316 1.00 81.94 128 ASP A N 1
ATOM 1066 C CA . ASP A 1 128 ? 14.254 3.973 -6.602 1.00 81.94 128 ASP A CA 1
ATOM 1067 C C . ASP A 1 128 ? 12.747 3.736 -6.647 1.00 81.94 128 ASP A C 1
ATOM 1069 O O . ASP A 1 128 ? 12.176 3.367 -7.680 1.00 81.94 128 ASP A O 1
ATOM 1073 N N . LEU A 1 129 ? 12.079 4.008 -5.527 1.00 78.25 129 LEU A N 1
ATOM 1074 C CA . LEU A 1 129 ? 10.629 4.032 -5.486 1.00 78.25 129 LEU A CA 1
ATOM 1075 C C . LEU A 1 129 ? 10.120 5.474 -5.405 1.00 78.25 129 LEU A C 1
ATOM 1077 O O . LEU A 1 129 ? 10.367 6.163 -4.411 1.00 78.25 129 LEU A O 1
ATOM 1081 N N . PRO A 1 130 ? 9.381 5.949 -6.417 1.00 72.31 130 PRO A N 1
ATOM 1082 C CA . PRO A 1 130 ? 9.003 7.342 -6.478 1.00 72.31 130 PRO A CA 1
ATOM 1083 C C . PRO A 1 130 ? 7.815 7.665 -5.562 1.00 72.31 130 PRO A C 1
ATOM 1085 O O . PRO A 1 130 ? 6.971 6.832 -5.204 1.00 72.31 130 PRO A O 1
ATOM 1088 N N . SER A 1 131 ? 7.688 8.947 -5.237 1.00 71.62 131 SER A N 1
ATOM 1089 C CA . SER A 1 131 ? 6.367 9.510 -4.951 1.00 71.62 131 SER A CA 1
ATOM 1090 C C . SER A 1 131 ? 5.549 9.548 -6.247 1.00 71.62 131 SER A C 1
ATOM 1092 O O . SER A 1 131 ? 6.118 9.592 -7.333 1.00 71.62 131 SER A O 1
ATOM 1094 N N . HIS A 1 132 ? 4.218 9.496 -6.153 1.00 76.31 132 HIS A N 1
ATOM 1095 C CA . HIS A 1 132 ? 3.371 9.609 -7.349 1.00 76.31 132 HIS A CA 1
ATOM 1096 C C . HIS A 1 132 ? 3.641 10.921 -8.114 1.00 76.31 132 HIS A C 1
ATOM 1098 O O . HIS A 1 132 ? 4.159 11.882 -7.537 1.00 76.31 132 HIS A O 1
ATOM 1104 N N . SER A 1 133 ? 3.289 10.979 -9.401 1.00 76.06 133 SER A N 1
ATOM 1105 C CA . SER A 1 133 ? 3.464 12.197 -10.204 1.00 76.06 133 SER A CA 1
ATOM 1106 C C . SER A 1 133 ? 2.680 13.386 -9.631 1.00 76.06 133 SER A C 1
ATOM 1108 O O . SER A 1 133 ? 1.734 13.214 -8.855 1.00 76.06 133 SER A O 1
ATOM 1110 N N . LYS A 1 134 ? 3.043 14.619 -10.013 1.00 75.50 134 LYS A N 1
ATOM 1111 C CA . LYS A 1 134 ? 2.273 15.819 -9.621 1.00 75.50 134 LYS A CA 1
ATOM 1112 C C . LYS A 1 134 ? 0.834 15.747 -10.134 1.00 75.50 134 LYS A C 1
ATOM 1114 O O . LYS A 1 134 ? -0.090 15.963 -9.361 1.00 75.50 134 LYS A O 1
ATOM 1119 N N . LEU A 1 135 ? 0.666 15.348 -11.398 1.00 73.69 135 LEU A N 1
ATOM 1120 C CA . LEU A 1 135 ? -0.642 15.158 -12.026 1.00 73.69 135 LEU A CA 1
ATOM 1121 C C . LEU A 1 135 ? -1.496 14.135 -11.264 1.00 73.69 135 LEU A C 1
ATOM 1123 O O . LEU A 1 135 ? -2.706 14.293 -11.147 1.00 73.69 135 LEU A O 1
ATOM 1127 N N . PHE A 1 136 ? -0.877 13.079 -10.732 1.00 71.69 136 PHE A N 1
ATOM 1128 C CA . PHE A 1 136 ? -1.581 12.115 -9.896 1.00 71.69 136 PHE A CA 1
ATOM 1129 C C . PHE A 1 136 ? -2.005 12.735 -8.563 1.00 71.69 136 PHE A C 1
ATOM 1131 O O . PHE A 1 136 ? -3.166 12.609 -8.197 1.00 71.69 136 PHE A O 1
ATOM 1138 N N . HIS A 1 137 ? -1.119 13.457 -7.870 1.00 71.06 137 HIS A N 1
ATOM 1139 C CA . HIS A 1 137 ? -1.437 14.104 -6.588 1.00 71.06 137 HIS A CA 1
ATOM 1140 C C . HIS A 1 137 ? -2.550 15.154 -6.678 1.00 71.06 137 HIS A C 1
ATOM 1142 O O . HIS A 1 137 ? -3.317 15.298 -5.733 1.00 71.06 137 HIS A O 1
ATOM 1148 N N . GLU A 1 138 ? -2.678 15.868 -7.797 1.00 69.44 138 GLU A N 1
ATOM 1149 C CA . GLU A 1 138 ? -3.755 16.853 -7.996 1.00 69.44 138 GLU A CA 1
ATOM 1150 C C . GLU A 1 138 ? -5.157 16.222 -7.976 1.00 69.44 138 GLU A C 1
ATOM 1152 O O . GLU A 1 138 ? -6.142 16.889 -7.659 1.00 69.44 138 GLU A O 1
ATOM 1157 N N . HIS A 1 139 ? -5.245 14.925 -8.274 1.00 66.50 139 HIS A N 1
ATOM 1158 C CA . HIS A 1 139 ? -6.495 14.169 -8.332 1.00 66.50 139 HIS A CA 1
ATOM 1159 C C . HIS A 1 139 ? -6.569 13.032 -7.307 1.00 66.50 139 HIS A C 1
ATOM 1161 O O . HIS A 1 139 ? -7.577 12.328 -7.244 1.00 66.50 139 HIS A O 1
ATOM 1167 N N . TYR A 1 140 ? -5.518 12.846 -6.510 1.00 65.38 140 TYR A N 1
ATOM 1168 C CA . TYR A 1 140 ? -5.379 11.749 -5.566 1.00 65.38 140 TYR A CA 1
ATOM 1169 C C . TYR A 1 140 ? -5.266 12.302 -4.154 1.00 65.38 140 TYR A C 1
ATOM 1171 O O . TYR A 1 140 ? -4.278 12.946 -3.811 1.00 65.38 140 TYR A O 1
ATOM 1179 N N . ASP A 1 141 ? -6.273 12.009 -3.335 1.00 64.00 141 ASP A N 1
ATOM 1180 C CA . ASP A 1 141 ? -6.237 12.256 -1.897 1.00 64.00 141 ASP A CA 1
ATOM 1181 C C . ASP A 1 141 ? -5.800 10.945 -1.219 1.00 64.00 141 ASP A C 1
ATOM 1183 O O . ASP A 1 141 ? -6.610 10.016 -1.107 1.00 64.00 141 ASP A O 1
ATOM 1187 N N . PRO A 1 142 ? -4.502 10.775 -0.898 1.00 62.53 142 PRO A N 1
ATOM 1188 C CA . PRO A 1 142 ? -3.934 9.493 -0.508 1.00 62.53 142 PRO A CA 1
ATOM 1189 C C . PRO A 1 142 ? -4.428 9.074 0.875 1.00 62.53 142 PRO A C 1
ATOM 1191 O O . PRO A 1 142 ? -3.757 9.284 1.875 1.00 62.53 142 PRO A O 1
ATOM 1194 N N . HIS A 1 143 ? -5.565 8.390 0.908 1.00 80.38 143 HIS A N 1
ATOM 1195 C CA . HIS A 1 143 ? -6.059 7.690 2.091 1.00 80.38 143 HIS A CA 1
ATOM 1196 C C . HIS A 1 143 ? -5.953 6.180 1.925 1.00 80.38 143 HIS A C 1
ATOM 1198 O O . HIS A 1 143 ? -6.647 5.457 2.609 1.00 80.38 143 HIS A O 1
ATOM 1204 N N . TYR A 1 144 ? -5.145 5.655 1.005 1.00 90.56 144 TYR A N 1
ATOM 1205 C CA . TYR A 1 144 ? -5.023 4.203 0.855 1.00 90.56 144 TYR A CA 1
ATOM 1206 C C . TYR A 1 144 ? -3.864 3.626 1.668 1.00 90.56 144 TYR A C 1
ATOM 1208 O O . TYR A 1 144 ? -2.799 4.238 1.799 1.00 90.56 144 TYR A O 1
ATOM 1216 N N . ARG A 1 145 ? -4.062 2.406 2.167 1.00 91.19 145 ARG A N 1
ATOM 1217 C CA . ARG A 1 145 ? -3.022 1.526 2.707 1.00 91.19 145 ARG A CA 1
ATOM 1218 C C . ARG A 1 145 ? -3.057 0.185 1.999 1.00 91.19 145 ARG A C 1
ATOM 1220 O O . ARG A 1 145 ? -4.121 -0.265 1.599 1.00 91.19 145 ARG A O 1
ATOM 1227 N N . LEU A 1 146 ? -1.891 -0.418 1.809 1.00 91.88 146 LEU A N 1
ATOM 1228 C CA . LEU A 1 146 ? -1.782 -1.726 1.172 1.00 91.88 146 LEU A CA 1
ATOM 1229 C C . LEU A 1 146 ? -1.825 -2.817 2.220 1.00 91.88 146 LEU A C 1
ATOM 1231 O O . LEU A 1 146 ? -1.098 -2.737 3.210 1.00 91.88 146 LEU A O 1
ATOM 1235 N N . VAL A 1 147 ? -2.631 -3.835 1.953 1.00 93.31 147 VAL A N 1
ATOM 1236 C CA . VAL A 1 147 ? -2.700 -5.047 2.760 1.00 93.31 147 VAL A CA 1
ATOM 1237 C C . VAL A 1 147 ? -2.777 -6.282 1.871 1.00 93.31 147 VAL A C 1
ATOM 1239 O O . VAL A 1 147 ? -3.226 -6.207 0.725 1.00 93.31 147 VAL A O 1
ATOM 1242 N N . ASP A 1 148 ? -2.342 -7.409 2.415 1.00 93.06 148 ASP A N 1
ATOM 1243 C CA . ASP A 1 148 ? -2.543 -8.739 1.857 1.00 93.06 148 ASP A CA 1
ATOM 1244 C C . ASP A 1 148 ? -3.873 -9.305 2.375 1.00 93.06 148 ASP A C 1
ATOM 1246 O O . ASP A 1 148 ? -4.062 -9.509 3.580 1.00 93.06 148 ASP A O 1
ATOM 1250 N N . MET A 1 149 ? -4.807 -9.544 1.453 1.00 91.50 149 MET A N 1
ATOM 1251 C CA . MET A 1 149 ? -6.155 -10.022 1.774 1.00 91.50 149 MET A CA 1
ATOM 1252 C C . MET A 1 149 ? -6.207 -11.503 2.164 1.00 91.50 149 MET A C 1
ATOM 1254 O O . MET A 1 149 ? -7.243 -11.950 2.654 1.00 91.50 149 MET A O 1
ATOM 1258 N N . SER A 1 150 ? -5.124 -12.264 1.968 1.00 92.38 150 SER A N 1
ATOM 1259 C CA . SER A 1 150 ? -5.031 -13.667 2.392 1.00 92.3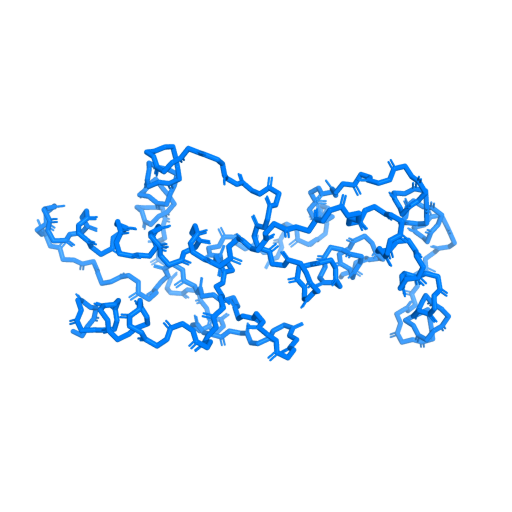8 150 SER A CA 1
ATOM 1260 C C . SER A 1 150 ? -4.838 -13.826 3.906 1.00 92.38 150 SER A C 1
ATOM 1262 O O . SER A 1 150 ? -5.097 -14.898 4.458 1.00 92.38 150 SER A O 1
ATOM 1264 N N . LEU A 1 151 ? -4.441 -12.754 4.600 1.00 93.75 151 LEU A N 1
ATOM 1265 C CA . LEU A 1 151 ? -4.236 -12.731 6.045 1.00 93.75 151 LEU A CA 1
ATOM 1266 C C . LEU A 1 151 ? -5.567 -12.567 6.804 1.00 93.75 151 LEU A C 1
ATOM 1268 O O . LEU A 1 151 ? -5.840 -11.525 7.403 1.00 93.75 151 LEU A O 1
ATOM 1272 N N . ASN A 1 152 ? -6.405 -13.607 6.755 1.00 94.06 152 ASN A N 1
ATOM 1273 C CA . ASN A 1 152 ? -7.800 -13.556 7.207 1.00 94.06 152 ASN A CA 1
ATOM 1274 C C . ASN A 1 152 ? -7.978 -13.094 8.656 1.00 94.06 152 ASN A C 1
ATOM 1276 O O . ASN A 1 152 ? -8.885 -12.317 8.917 1.00 94.06 152 ASN A O 1
ATOM 1280 N N . HIS A 1 153 ? -7.111 -13.496 9.589 1.00 95.94 153 HIS A N 1
ATOM 1281 C CA . HIS A 1 153 ? -7.281 -13.103 10.991 1.00 95.94 153 HIS A CA 1
ATOM 1282 C C . HIS A 1 153 ? -7.160 -11.585 11.184 1.00 95.94 153 HIS A C 1
ATOM 1284 O O . HIS A 1 153 ? -7.997 -10.995 11.852 1.00 95.94 153 HIS A O 1
ATOM 1290 N N . TYR A 1 154 ? -6.195 -10.923 10.530 1.00 96.56 154 TYR A N 1
ATOM 1291 C CA . TYR A 1 154 ? -6.080 -9.460 10.595 1.00 96.56 154 TYR A CA 1
ATOM 1292 C C . TYR A 1 154 ? -7.253 -8.756 9.913 1.00 96.56 154 TYR A C 1
ATOM 1294 O O . TYR A 1 154 ? -7.701 -7.704 10.368 1.00 96.56 154 TYR A O 1
ATOM 1302 N N . LYS A 1 155 ? -7.738 -9.327 8.807 1.00 94.75 155 LYS A N 1
ATOM 1303 C CA . LYS A 1 155 ? -8.904 -8.813 8.091 1.00 94.75 155 LYS A CA 1
ATOM 1304 C C . LYS A 1 155 ? -10.153 -8.873 8.966 1.00 94.75 155 LYS A C 1
ATOM 1306 O O . LYS A 1 155 ? -10.860 -7.875 9.064 1.00 94.75 155 LYS A O 1
ATOM 1311 N N . ASP A 1 156 ? -10.424 -10.024 9.568 1.00 96.50 156 ASP A N 1
ATOM 1312 C CA . ASP A 1 156 ? -11.630 -10.258 10.358 1.00 96.50 156 ASP A CA 1
ATOM 1313 C C . ASP A 1 156 ? -11.630 -9.369 11.610 1.00 96.50 156 ASP A C 1
ATOM 1315 O O . ASP A 1 156 ? -12.604 -8.645 11.826 1.00 96.50 156 ASP A O 1
ATOM 1319 N N . ASP A 1 157 ? -10.499 -9.294 12.327 1.00 96.69 157 ASP A N 1
ATOM 1320 C CA . ASP A 1 157 ? -10.305 -8.380 13.462 1.00 96.69 157 ASP A CA 1
ATOM 1321 C C . ASP A 1 157 ? -10.573 -6.918 13.060 1.00 96.69 157 ASP A C 1
ATOM 1323 O O . ASP A 1 157 ? -11.249 -6.163 13.763 1.00 96.69 157 ASP A O 1
ATOM 1327 N N . PHE A 1 158 ? -10.039 -6.483 11.912 1.00 97.00 158 PHE A N 1
ATOM 1328 C CA . PHE A 1 158 ? -10.247 -5.121 11.426 1.00 97.00 158 PHE A CA 1
ATOM 1329 C C . PHE A 1 158 ? -11.714 -4.858 11.073 1.00 97.00 158 PHE A C 1
ATOM 1331 O O . PHE A 1 158 ? -12.241 -3.796 11.407 1.00 97.00 158 PHE A O 1
ATOM 1338 N N . LEU A 1 159 ? -12.382 -5.791 10.394 1.00 94.44 159 LEU A N 1
ATOM 1339 C CA . LEU A 1 159 ? -13.776 -5.622 9.992 1.00 94.44 159 LEU A CA 1
ATOM 1340 C C . LEU A 1 159 ? -14.713 -5.583 11.203 1.00 94.44 159 LEU A C 1
ATOM 1342 O O . LEU A 1 159 ? -15.570 -4.702 11.248 1.00 94.44 159 LEU A O 1
ATOM 1346 N N . GLU A 1 160 ? -14.513 -6.455 12.195 1.00 95.38 160 GLU A N 1
ATOM 1347 C CA . GLU A 1 160 ? -15.320 -6.497 13.422 1.00 95.38 160 GLU A CA 1
ATOM 1348 C C . GLU A 1 160 ? -15.273 -5.163 14.184 1.00 95.38 160 GLU A C 1
ATOM 1350 O O . GLU A 1 160 ? -16.308 -4.621 14.582 1.00 95.38 160 GLU A O 1
ATOM 1355 N N . LEU A 1 161 ? -14.083 -4.568 14.305 1.00 94.44 161 LEU A N 1
ATOM 1356 C CA . LEU A 1 161 ? -13.902 -3.278 14.976 1.00 94.44 161 LEU A CA 1
ATOM 1357 C C . LEU A 1 161 ? -14.542 -2.096 14.224 1.00 94.44 161 LEU A C 1
ATOM 1359 O O . LEU A 1 161 ? -14.791 -1.045 14.829 1.00 94.44 161 LEU A O 1
ATOM 1363 N N . ASN A 1 162 ? -14.779 -2.232 12.914 1.00 91.50 162 ASN A N 1
ATOM 1364 C CA . ASN A 1 162 ? -15.240 -1.151 12.035 1.00 91.50 162 ASN A CA 1
ATOM 1365 C C . ASN A 1 162 ? -16.695 -1.285 11.556 1.00 91.50 162 ASN A C 1
ATOM 1367 O O . ASN A 1 162 ? -17.182 -0.379 10.875 1.00 91.50 162 ASN A O 1
ATOM 1371 N N . THR A 1 163 ? -17.406 -2.343 11.955 1.00 84.44 163 THR A N 1
ATOM 1372 C CA . THR A 1 163 ? -18.877 -2.440 11.881 1.00 84.44 163 THR A CA 1
ATOM 1373 C C . THR A 1 163 ? -19.568 -1.457 12.831 1.00 84.44 163 THR A C 1
ATOM 1375 O O . THR A 1 163 ? -20.381 -0.615 12.381 1.00 84.44 163 THR A O 1
#

Sequence (163 aa):
MEPVDIYKLLYQAFYGPFHIVRDFKQLCLGISSEVWRIRKPYLPLYQDIGSCYTRISLSTIKRDSDADKLNERIESLGKWILASCVLFEDVRQDFRERWMFYRKLIEQALPARDEAWKIADNMAETGDLPSHSKLFHEHYDPHYRLVDMSLNHYKDDFLELNT

Radius of gyration: 16.87 Å; chains: 1; bounding box: 37×30×48 Å

pLDDT: mean 87.36, std 8.34, range [62.28, 97.5]

Secondary structure (DSSP, 8-state):
--HHHHHHHHHHHHHTTTTT-S-HHHHHHHHHHHHHH--S--S-SEEE-SSSEEEEEGGGS---S-HHHHHHHHHHHHHHHHHT----TTHHHHHHHHHHHHHHHHHHHS---HHHHHHHHHHHHHT--PPPPHHHHHH----EEEEETT-HHHHHHHHHHH-